Protein AF-A0A084Y2G7-F1 (afdb_monomer_lite)

Structure (mmCIF, N/CA/C/O backbone):
data_AF-A0A084Y2G7-F1
#
_entry.id   AF-A0A084Y2G7-F1
#
loop_
_atom_site.group_PDB
_atom_site.id
_atom_site.type_symbol
_atom_site.label_atom_id
_atom_site.label_alt_id
_atom_site.label_comp_id
_atom_site.label_asym_id
_atom_site.label_entity_id
_atom_site.label_seq_id
_atom_site.pdbx_PDB_ins_code
_atom_site.Cartn_x
_atom_site.Cartn_y
_atom_site.Cartn_z
_atom_site.occupancy
_atom_site.B_iso_or_equiv
_atom_site.auth_seq_id
_atom_site.auth_comp_id
_atom_site.auth_asym_id
_atom_site.auth_atom_id
_atom_site.pdbx_PDB_model_num
ATOM 1 N N . MET A 1 1 ? -3.749 5.742 -17.430 1.00 55.59 1 MET A N 1
ATOM 2 C CA . MET A 1 1 ? -2.397 5.400 -17.938 1.00 55.59 1 MET A CA 1
ATOM 3 C C . MET A 1 1 ? -1.436 6.580 -17.951 1.00 55.59 1 MET A C 1
ATOM 5 O O . MET A 1 1 ? -0.320 6.375 -17.511 1.00 55.59 1 MET A O 1
ATOM 9 N N . GLU A 1 2 ? -1.813 7.782 -18.409 1.00 68.88 2 GLU A N 1
ATOM 10 C CA . GLU A 1 2 ? -0.861 8.913 -18.491 1.00 68.88 2 GLU A CA 1
ATOM 11 C C . GLU A 1 2 ? -0.288 9.363 -17.138 1.00 68.88 2 GLU A C 1
ATOM 13 O O . GLU A 1 2 ? 0.882 9.721 -17.078 1.00 68.88 2 GLU A O 1
ATOM 18 N N . GLN A 1 3 ? -1.063 9.262 -16.051 1.00 83.94 3 GLN A N 1
ATOM 19 C CA . GLN A 1 3 ? -0.700 9.787 -14.726 1.00 83.94 3 GLN A CA 1
ATOM 20 C C . GLN A 1 3 ? 0.687 9.356 -14.214 1.00 83.94 3 GLN A C 1
ATOM 22 O O . GLN A 1 3 ? 1.348 10.138 -13.540 1.00 83.94 3 GLN A O 1
ATOM 27 N N . TYR A 1 4 ? 1.124 8.131 -14.520 1.00 95.94 4 TYR A N 1
ATOM 28 C CA . TYR A 1 4 ? 2.380 7.572 -14.004 1.00 95.94 4 TYR A CA 1
ATOM 29 C C . TYR A 1 4 ? 3.454 7.384 -15.075 1.00 95.94 4 TYR A C 1
ATOM 31 O O . TYR A 1 4 ? 4.518 6.849 -14.774 1.00 95.94 4 TYR A O 1
ATOM 39 N N . MET A 1 5 ? 3.204 7.794 -16.322 1.00 97.12 5 MET A N 1
ATOM 40 C CA . MET A 1 5 ? 4.120 7.496 -17.427 1.00 97.12 5 MET A CA 1
ATOM 41 C C . MET A 1 5 ? 5.496 8.128 -17.245 1.00 97.12 5 MET A C 1
ATOM 43 O O . MET A 1 5 ? 6.491 7.471 -17.529 1.00 97.12 5 MET A O 1
ATOM 47 N N . ASP A 1 6 ? 5.580 9.360 -16.748 1.00 96.25 6 ASP A N 1
ATOM 48 C CA . ASP A 1 6 ? 6.870 10.043 -16.609 1.00 96.25 6 ASP A CA 1
ATOM 49 C C . ASP A 1 6 ? 7.737 9.405 -15.524 1.00 96.25 6 ASP A C 1
ATOM 51 O O . ASP A 1 6 ? 8.908 9.105 -15.760 1.00 96.25 6 ASP A O 1
ATOM 55 N N . THR A 1 7 ? 7.146 9.084 -14.372 1.00 96.44 7 THR A N 1
ATOM 56 C CA . THR A 1 7 ? 7.827 8.311 -13.326 1.00 96.44 7 THR A CA 1
ATOM 57 C C . THR A 1 7 ? 8.212 6.924 -13.834 1.00 96.44 7 THR A C 1
ATOM 59 O O . THR A 1 7 ? 9.342 6.488 -13.640 1.00 96.44 7 THR A O 1
ATOM 62 N N . ALA A 1 8 ? 7.316 6.241 -14.548 1.00 97.25 8 ALA A N 1
ATOM 63 C CA . ALA A 1 8 ? 7.583 4.913 -15.084 1.00 97.25 8 ALA A CA 1
ATOM 64 C C . ALA A 1 8 ? 8.699 4.903 -16.141 1.00 97.25 8 ALA A C 1
ATOM 66 O O . ALA A 1 8 ? 9.478 3.953 -16.192 1.00 97.25 8 ALA A O 1
ATOM 67 N N . ARG A 1 9 ? 8.814 5.958 -16.959 1.00 96.50 9 ARG A N 1
ATOM 68 C CA . ARG A 1 9 ? 9.929 6.149 -17.900 1.00 96.50 9 ARG A CA 1
ATOM 69 C C . ARG A 1 9 ? 11.244 6.334 -17.169 1.00 96.50 9 ARG A C 1
ATOM 71 O O . ARG A 1 9 ? 12.220 5.690 -17.532 1.00 96.50 9 ARG A O 1
ATOM 78 N N . GLN A 1 10 ? 11.264 7.175 -16.137 1.00 95.00 10 GLN A N 1
ATOM 79 C CA . GLN A 1 10 ? 12.459 7.369 -15.318 1.00 95.00 10 GLN A CA 1
ATOM 80 C C . GLN A 1 10 ? 12.886 6.055 -14.660 1.00 95.00 10 GLN A C 1
ATOM 82 O O . GLN A 1 10 ? 14.050 5.689 -14.750 1.00 95.00 10 GLN A O 1
ATOM 87 N N . MET A 1 11 ? 11.943 5.306 -14.081 1.00 95.56 11 MET A N 1
ATOM 88 C CA . MET A 1 11 ? 12.223 3.995 -13.488 1.00 95.56 11 MET A CA 1
ATOM 89 C C . MET A 1 11 ? 12.761 2.993 -14.516 1.00 95.56 11 MET A C 1
ATOM 91 O O . MET A 1 11 ? 13.732 2.306 -14.229 1.00 95.56 11 MET A O 1
ATOM 95 N N . ALA A 1 12 ? 12.173 2.927 -15.715 1.00 95.44 12 ALA A N 1
ATOM 96 C CA . ALA A 1 12 ? 12.657 2.043 -16.774 1.00 95.44 12 ALA A CA 1
ATOM 97 C C . ALA A 1 12 ? 14.049 2.450 -17.290 1.00 95.44 12 ALA A C 1
ATOM 99 O O . ALA A 1 12 ? 14.863 1.583 -17.584 1.00 95.44 12 ALA A O 1
ATOM 100 N N . ALA A 1 13 ? 14.335 3.752 -17.391 1.00 92.00 13 ALA A N 1
ATOM 101 C CA . ALA A 1 13 ? 15.632 4.254 -17.842 1.00 92.00 13 ALA A CA 1
ATOM 102 C C . ALA A 1 13 ? 16.756 3.991 -16.826 1.00 92.00 13 ALA A C 1
ATOM 104 O O . ALA A 1 13 ? 17.887 3.741 -17.234 1.00 92.00 13 ALA A O 1
ATOM 105 N N . GLN A 1 14 ? 16.453 3.995 -15.521 1.00 91.88 14 GLN A N 1
ATOM 106 C CA . GLN A 1 14 ? 17.438 3.676 -14.477 1.00 91.88 14 GLN A CA 1
ATOM 107 C C . GLN A 1 14 ? 18.008 2.260 -14.610 1.00 91.88 14 GLN A C 1
ATOM 109 O O . GLN A 1 14 ? 19.158 2.045 -14.252 1.00 91.88 14 GLN A O 1
ATOM 114 N N . CYS A 1 15 ? 17.273 1.330 -15.229 1.00 92.50 15 CYS A N 1
ATOM 115 C CA . CYS A 1 15 ? 17.771 -0.013 -15.531 1.00 92.50 15 CYS A CA 1
ATOM 116 C C . CYS A 1 15 ? 18.950 -0.049 -16.515 1.00 92.50 15 CYS A C 1
ATOM 118 O O . CYS A 1 15 ? 19.393 -1.140 -16.826 1.00 92.50 15 CYS A O 1
ATOM 120 N N . TRP A 1 16 ? 19.402 1.082 -17.068 1.00 92.75 16 TRP A N 1
ATOM 121 C CA . TRP A 1 16 ? 20.649 1.187 -17.843 1.00 92.75 16 TRP A CA 1
ATOM 122 C C . TRP A 1 16 ? 21.768 1.903 -17.084 1.00 92.75 16 TRP A C 1
ATOM 124 O O . TRP A 1 16 ? 22.899 1.976 -17.561 1.00 92.75 16 TRP A O 1
ATOM 134 N N . CYS A 1 17 ? 21.460 2.455 -15.913 1.00 90.31 17 CYS A N 1
ATOM 135 C CA . CYS A 1 17 ? 22.440 3.027 -15.002 1.00 90.31 17 CYS A CA 1
ATOM 136 C C . CYS A 1 17 ? 22.982 1.986 -14.011 1.00 90.31 17 CYS A C 1
ATOM 138 O O . CYS A 1 17 ? 23.969 2.272 -13.338 1.00 90.31 17 CYS A O 1
ATOM 140 N N . 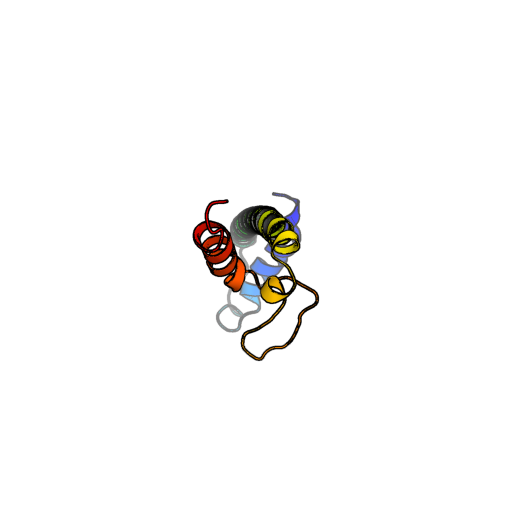ASP A 1 18 ? 22.371 0.800 -13.934 1.00 93.69 18 ASP A N 1
ATOM 141 C CA . ASP A 1 18 ? 22.834 -0.296 -13.083 1.00 93.69 18 ASP A CA 1
ATOM 142 C C . ASP A 1 18 ? 24.113 -0.929 -13.655 1.00 93.69 18 ASP A C 1
ATOM 144 O O . ASP A 1 18 ? 24.206 -1.175 -14.863 1.00 93.69 18 ASP A O 1
ATOM 148 N N . ASP A 1 19 ? 25.079 -1.252 -12.787 1.00 94.94 19 ASP A N 1
ATOM 149 C CA . ASP A 1 19 ? 26.383 -1.824 -13.167 1.00 94.94 19 ASP A CA 1
ATOM 150 C C . ASP A 1 19 ? 26.238 -3.035 -14.105 1.00 94.94 19 ASP A C 1
ATOM 152 O O . ASP A 1 19 ? 26.916 -3.104 -15.135 1.00 94.94 19 ASP A O 1
ATOM 156 N N . ASP A 1 20 ? 25.278 -3.920 -13.810 1.00 95.06 20 ASP A N 1
ATOM 157 C CA . ASP A 1 20 ? 24.960 -5.142 -14.568 1.00 95.06 20 ASP A CA 1
ATOM 158 C C . ASP A 1 20 ? 24.522 -4.878 -16.023 1.00 95.06 20 ASP A C 1
ATOM 160 O O . ASP A 1 20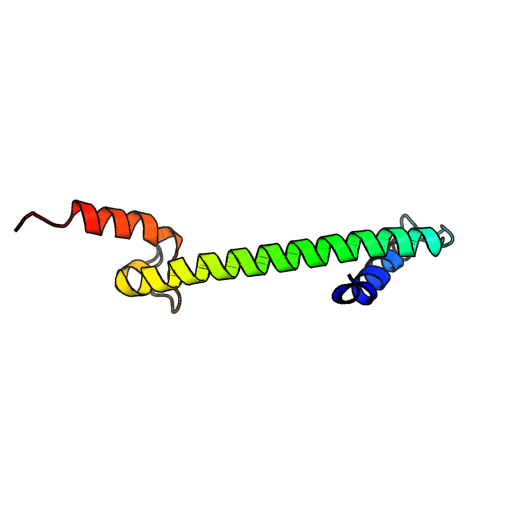 ? 24.572 -5.765 -16.876 1.00 95.06 20 ASP A O 1
ATOM 164 N N . THR A 1 21 ? 24.086 -3.654 -16.316 1.00 93.00 21 THR A N 1
ATOM 165 C CA . THR A 1 21 ? 23.502 -3.236 -17.605 1.00 93.00 21 THR A CA 1
ATOM 166 C C . THR A 1 21 ? 24.227 -2.062 -18.257 1.00 93.00 21 THR A C 1
ATOM 168 O O . THR A 1 21 ? 23.916 -1.705 -19.392 1.00 93.00 21 THR A O 1
ATOM 171 N N . SER A 1 22 ? 25.224 -1.494 -17.577 1.00 87.19 22 SER A N 1
ATOM 172 C CA . SER A 1 22 ? 25.930 -0.264 -17.958 1.00 87.19 22 SER A CA 1
ATOM 173 C C . SER A 1 22 ? 26.610 -0.317 -19.336 1.00 87.19 22 SER A C 1
ATOM 175 O O . SER A 1 22 ? 26.836 0.717 -19.963 1.00 87.19 22 SER A O 1
ATOM 177 N N . GLY A 1 23 ? 26.923 -1.519 -19.833 1.00 92.06 23 GLY A N 1
ATOM 178 C CA . GLY A 1 23 ? 27.504 -1.750 -21.161 1.00 92.06 23 GLY A CA 1
ATOM 179 C C . GLY A 1 23 ? 26.493 -2.024 -22.282 1.00 92.06 23 GLY A C 1
ATOM 180 O O . GLY A 1 23 ? 26.904 -2.267 -23.416 1.00 92.06 23 GLY A O 1
ATOM 181 N N . ILE A 1 24 ? 25.190 -2.041 -21.989 1.00 93.94 24 ILE A N 1
ATOM 182 C CA . ILE A 1 24 ? 24.132 -2.351 -22.956 1.00 93.94 24 ILE A CA 1
ATOM 183 C C . ILE A 1 24 ? 23.606 -1.046 -23.563 1.00 93.94 24 ILE A C 1
ATOM 185 O O . ILE A 1 24 ? 23.247 -0.119 -22.846 1.00 93.94 24 ILE A O 1
ATOM 189 N N . GLU A 1 25 ? 23.503 -0.970 -24.891 1.00 93.50 25 GLU A N 1
ATOM 190 C CA . GLU A 1 25 ? 22.845 0.165 -25.550 1.00 93.50 25 GLU A CA 1
ATOM 191 C C . GLU A 1 25 ? 21.326 0.129 -25.305 1.00 93.50 25 GLU A C 1
ATOM 193 O O . GLU A 1 25 ? 20.679 -0.918 -25.404 1.00 93.50 25 GLU A O 1
ATOM 198 N N . MET A 1 26 ? 20.737 1.278 -24.975 1.00 91.62 26 MET A N 1
ATOM 199 C CA . MET A 1 26 ? 19.315 1.367 -24.646 1.00 91.62 26 MET A CA 1
ATOM 200 C C . MET A 1 26 ? 18.415 1.230 -25.882 1.00 91.62 26 MET A C 1
ATOM 202 O O . MET A 1 26 ? 18.402 2.099 -26.753 1.00 91.62 26 MET A O 1
ATOM 206 N N . ASP A 1 27 ? 17.559 0.198 -25.908 1.00 93.56 27 ASP A N 1
ATOM 207 C CA . ASP A 1 27 ? 16.428 0.131 -26.847 1.00 93.56 27 ASP A CA 1
ATOM 208 C C . ASP A 1 27 ? 15.233 0.911 -26.278 1.00 93.56 27 ASP A C 1
ATOM 210 O O . ASP A 1 27 ? 14.511 0.456 -25.384 1.00 93.56 27 ASP A O 1
ATOM 214 N N . VAL A 1 28 ? 14.988 2.088 -26.854 1.00 93.31 28 VAL A N 1
ATOM 215 C CA . VAL A 1 28 ? 13.891 2.993 -26.477 1.00 93.31 28 VAL A CA 1
ATOM 216 C C . VAL A 1 28 ? 12.516 2.321 -26.576 1.00 93.31 28 VAL A C 1
ATOM 218 O O . VAL A 1 28 ? 11.634 2.592 -25.762 1.00 93.31 28 VAL A O 1
ATOM 221 N N . ARG A 1 29 ? 12.295 1.422 -27.544 1.00 96.06 29 ARG A N 1
ATOM 222 C CA . ARG A 1 29 ? 10.997 0.743 -27.712 1.00 96.06 29 ARG A CA 1
ATOM 223 C C . ARG A 1 29 ? 10.749 -0.229 -26.571 1.00 96.06 29 ARG A C 1
ATOM 225 O O . ARG A 1 29 ? 9.613 -0.329 -26.099 1.00 96.06 29 ARG A O 1
ATOM 232 N N . LEU A 1 30 ? 11.796 -0.931 -26.135 1.00 94.25 30 LEU A N 1
ATOM 233 C CA . LEU A 1 30 ? 11.725 -1.807 -24.973 1.00 94.25 30 LEU A CA 1
ATOM 234 C C . LEU A 1 30 ? 11.514 -0.988 -23.697 1.00 94.25 30 LEU A C 1
ATOM 236 O O . LEU A 1 30 ? 10.594 -1.302 -22.942 1.00 94.25 30 LEU A O 1
ATOM 240 N N . ALA A 1 31 ? 12.277 0.092 -23.504 1.00 94.75 31 ALA A N 1
ATOM 241 C CA . ALA A 1 31 ? 12.127 0.989 -22.358 1.00 94.75 31 ALA A CA 1
ATOM 242 C C . ALA A 1 31 ? 10.691 1.534 -22.245 1.00 94.75 31 ALA A C 1
ATOM 244 O O . ALA A 1 31 ? 10.059 1.425 -21.197 1.00 94.75 31 ALA A O 1
ATOM 245 N N . GLU A 1 32 ? 10.110 2.007 -23.350 1.00 96.19 32 GLU A N 1
ATOM 246 C CA . GLU A 1 32 ? 8.718 2.469 -23.398 1.00 96.19 32 GLU A CA 1
ATOM 247 C C . GLU A 1 32 ? 7.703 1.337 -23.146 1.00 96.19 32 GLU A C 1
ATOM 249 O O . GLU A 1 32 ? 6.670 1.539 -22.503 1.00 96.19 32 GLU A O 1
ATOM 254 N N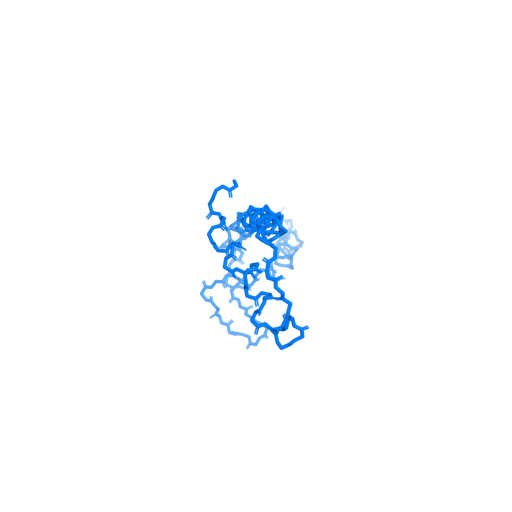 . ALA A 1 33 ? 7.969 0.119 -23.630 1.00 96.69 33 ALA A N 1
ATOM 255 C CA . ALA A 1 33 ? 7.112 -1.038 -23.371 1.00 96.69 33 ALA A CA 1
ATOM 256 C C . ALA A 1 33 ? 7.129 -1.471 -21.897 1.00 96.69 33 ALA A C 1
ATOM 258 O O . ALA A 1 33 ? 6.089 -1.892 -21.376 1.00 96.69 33 ALA A O 1
ATOM 259 N N . VAL A 1 34 ? 8.280 -1.369 -21.233 1.00 96.31 34 VAL A N 1
ATOM 260 C CA . VAL A 1 34 ? 8.436 -1.612 -19.795 1.00 96.31 34 VAL A CA 1
ATOM 261 C C . VAL A 1 34 ? 7.765 -0.493 -18.998 1.00 96.31 34 VAL A C 1
ATOM 263 O O . VAL A 1 34 ? 6.932 -0.787 -18.141 1.00 96.31 34 VAL A O 1
ATOM 266 N N . ALA A 1 35 ? 8.006 0.773 -19.350 1.00 97.25 35 ALA A N 1
ATOM 267 C CA . ALA A 1 35 ? 7.389 1.930 -18.704 1.00 97.25 35 ALA A CA 1
ATOM 268 C C . ALA A 1 35 ? 5.853 1.849 -18.711 1.00 97.25 35 ALA A C 1
ATOM 270 O O . ALA A 1 35 ? 5.220 2.036 -17.675 1.00 97.25 35 ALA A O 1
ATOM 271 N N . ARG A 1 36 ? 5.225 1.457 -19.831 1.00 97.50 36 ARG A N 1
ATOM 272 C CA . ARG A 1 36 ? 3.761 1.252 -19.880 1.00 97.50 36 ARG A CA 1
ATOM 273 C C . ARG A 1 36 ? 3.258 0.211 -18.873 1.00 97.50 36 ARG A C 1
ATOM 275 O O . ARG A 1 36 ? 2.183 0.384 -18.303 1.00 97.50 36 ARG A O 1
ATOM 282 N N . ARG A 1 37 ? 4.016 -0.867 -18.644 1.00 97.06 37 ARG A N 1
ATOM 283 C CA . ARG A 1 37 ? 3.657 -1.918 -17.673 1.00 97.06 37 ARG A CA 1
ATOM 284 C C . ARG A 1 37 ? 3.847 -1.442 -16.239 1.00 97.06 37 ARG A C 1
ATOM 286 O O . ARG A 1 37 ? 2.974 -1.695 -15.415 1.00 97.06 37 ARG A O 1
ATOM 293 N N . ILE A 1 38 ? 4.938 -0.727 -15.964 1.00 97.50 38 ILE A N 1
ATOM 294 C CA . ILE A 1 38 ? 5.176 -0.094 -14.661 1.00 97.50 38 ILE A CA 1
ATOM 295 C C . ILE A 1 38 ? 4.033 0.878 -14.348 1.00 97.50 38 ILE A C 1
ATOM 297 O O . ILE A 1 38 ? 3.406 0.754 -13.302 1.00 97.50 38 ILE A O 1
ATOM 301 N N . ALA A 1 39 ? 3.683 1.771 -15.279 1.00 97.69 39 ALA A N 1
ATOM 302 C CA . ALA A 1 39 ? 2.599 2.736 -15.094 1.00 97.69 39 ALA A CA 1
ATOM 303 C C . ALA A 1 39 ? 1.244 2.059 -14.819 1.00 97.69 39 ALA A C 1
ATOM 305 O O . ALA A 1 39 ? 0.502 2.502 -13.945 1.00 97.69 39 ALA A O 1
ATOM 306 N N . ALA A 1 40 ? 0.926 0.965 -15.523 1.00 96.50 40 ALA A N 1
ATOM 307 C CA . ALA A 1 40 ? -0.296 0.195 -15.282 1.00 96.50 40 ALA A CA 1
ATOM 308 C C . ALA A 1 40 ? -0.322 -0.450 -13.882 1.00 96.50 40 ALA A C 1
ATOM 310 O O . ALA A 1 40 ? -1.359 -0.444 -13.211 1.00 96.50 40 ALA A O 1
ATOM 311 N N . TRP A 1 41 ? 0.816 -0.970 -13.416 1.00 97.56 41 TRP A N 1
ATOM 312 C CA . TRP A 1 41 ? 0.945 -1.503 -12.059 1.00 97.56 41 TRP A CA 1
ATOM 313 C C . TRP A 1 41 ? 0.849 -0.419 -10.992 1.00 97.56 41 TRP A C 1
ATOM 315 O O . TRP A 1 41 ? 0.177 -0.633 -9.987 1.00 97.56 41 TRP A O 1
ATOM 325 N N . MET A 1 42 ? 1.455 0.747 -11.216 1.00 97.31 42 MET A N 1
ATOM 326 C CA . MET A 1 42 ? 1.346 1.890 -10.307 1.00 97.31 42 MET A CA 1
ATOM 327 C C . MET A 1 42 ? -0.104 2.356 -10.163 1.00 97.31 42 MET A C 1
ATOM 329 O O . MET A 1 42 ? -0.563 2.571 -9.046 1.00 97.31 42 MET A O 1
ATOM 333 N N . ASP A 1 43 ? -0.845 2.441 -11.269 1.00 96.56 43 ASP A N 1
ATOM 334 C CA . ASP A 1 43 ? -2.267 2.804 -11.257 1.00 96.56 43 ASP A CA 1
ATOM 335 C C . ASP A 1 43 ? -3.105 1.778 -10.475 1.00 96.56 43 ASP A C 1
ATOM 337 O O . ASP A 1 43 ? -3.890 2.124 -9.588 1.00 96.56 43 ASP A O 1
ATOM 341 N N . THR A 1 44 ? -2.849 0.489 -10.720 1.00 96.69 44 THR A N 1
ATOM 342 C CA . THR A 1 44 ? -3.502 -0.616 -10.003 1.00 96.69 44 THR A CA 1
ATOM 343 C C . THR A 1 44 ? -3.193 -0.581 -8.505 1.00 96.69 44 THR A C 1
ATOM 345 O O . THR A 1 44 ? -4.103 -0.696 -7.683 1.00 96.69 44 THR A O 1
ATOM 348 N N . ALA A 1 45 ? -1.928 -0.384 -8.132 1.00 97.25 45 ALA A N 1
ATOM 349 C CA . ALA A 1 45 ? -1.499 -0.281 -6.741 1.00 97.25 45 ALA A CA 1
ATOM 350 C C . ALA A 1 45 ? -2.114 0.944 -6.051 1.00 97.25 45 ALA A C 1
ATOM 352 O O . ALA A 1 45 ? -2.601 0.836 -4.927 1.00 97.25 45 ALA A O 1
ATOM 353 N N . ALA A 1 46 ? -2.171 2.088 -6.736 1.00 96.88 46 ALA A N 1
ATOM 354 C CA . ALA A 1 46 ? -2.798 3.293 -6.213 1.00 96.88 46 ALA A CA 1
ATOM 355 C C . ALA A 1 46 ? -4.301 3.088 -5.972 1.00 96.88 46 ALA A C 1
ATOM 357 O O . ALA A 1 46 ? -4.823 3.505 -4.938 1.00 96.88 46 ALA A O 1
ATOM 358 N N . GLN A 1 47 ? -5.003 2.408 -6.884 1.00 97.06 47 GLN A N 1
ATOM 359 C CA . GLN A 1 47 ? -6.407 2.049 -6.678 1.00 97.06 47 GLN A CA 1
ATOM 360 C C . GLN A 1 47 ? -6.584 1.076 -5.508 1.00 97.06 47 GLN A C 1
ATOM 362 O O . GLN A 1 47 ? -7.489 1.262 -4.695 1.00 97.06 47 GLN A O 1
ATOM 367 N N . ALA A 1 48 ? -5.725 0.061 -5.399 1.00 98.12 48 ALA A N 1
ATOM 368 C CA . ALA A 1 48 ? -5.760 -0.887 -4.292 1.00 98.12 48 ALA A CA 1
ATOM 369 C C . ALA A 1 48 ? -5.549 -0.185 -2.941 1.00 98.12 48 ALA A C 1
ATOM 371 O O . ALA A 1 48 ? -6.309 -0.434 -2.006 1.00 98.12 48 ALA A O 1
ATOM 372 N N . GLN A 1 49 ? -4.591 0.745 -2.858 1.00 98.38 49 GLN A N 1
ATOM 373 C CA . GLN A 1 49 ? -4.334 1.524 -1.648 1.00 98.38 49 GLN A CA 1
ATOM 374 C C . GLN A 1 49 ? -5.531 2.406 -1.278 1.00 98.38 49 GLN A C 1
ATOM 376 O O . GLN A 1 49 ? -5.974 2.364 -0.136 1.00 98.38 49 GLN A O 1
ATOM 381 N N . ARG A 1 50 ? -6.127 3.123 -2.244 1.00 98.25 50 ARG A N 1
ATOM 382 C CA . ARG A 1 50 ? -7.351 3.914 -2.008 1.00 98.25 50 ARG A CA 1
ATOM 383 C C . ARG A 1 50 ? -8.491 3.059 -1.454 1.00 98.25 50 ARG A C 1
ATOM 385 O O . ARG A 1 50 ? -9.187 3.481 -0.536 1.00 98.25 50 ARG A O 1
ATOM 392 N N . ASN A 1 51 ? -8.676 1.855 -1.996 1.00 98.19 51 ASN A N 1
ATOM 393 C CA . ASN A 1 51 ? -9.695 0.927 -1.510 1.00 98.19 51 ASN A CA 1
ATOM 394 C C . ASN A 1 51 ? -9.387 0.461 -0.077 1.00 98.19 51 ASN A C 1
ATOM 396 O O . ASN A 1 51 ? -10.286 0.427 0.759 1.00 98.19 51 ASN A O 1
ATOM 400 N N . ALA A 1 52 ? -8.130 0.118 0.216 1.00 98.12 52 ALA A N 1
ATOM 401 C CA . ALA A 1 52 ? -7.708 -0.281 1.556 1.00 98.12 52 ALA A CA 1
ATOM 402 C C . ALA A 1 52 ? -7.912 0.852 2.574 1.00 98.12 52 ALA A C 1
ATOM 404 O O . ALA A 1 52 ? -8.475 0.614 3.641 1.00 98.12 52 ALA A O 1
ATOM 405 N N . ASP A 1 53 ? -7.532 2.082 2.220 1.00 98.06 53 ASP A N 1
ATOM 406 C CA . ASP A 1 53 ? -7.726 3.270 3.052 1.00 98.06 53 ASP A CA 1
ATOM 407 C C . ASP A 1 53 ? -9.213 3.531 3.321 1.00 98.06 53 ASP A C 1
ATOM 409 O O . ASP A 1 53 ? -9.586 3.821 4.457 1.00 98.06 53 ASP A O 1
ATOM 413 N N . PHE A 1 54 ? -10.071 3.364 2.307 1.00 98.12 54 PHE A N 1
ATOM 414 C CA . PHE A 1 54 ? -11.521 3.489 2.458 1.00 98.12 54 PHE A CA 1
ATOM 415 C C . PHE A 1 54 ? -12.080 2.491 3.480 1.00 98.12 54 PHE A C 1
ATOM 417 O O . PHE A 1 54 ? -12.753 2.895 4.427 1.00 98.12 54 PHE A O 1
ATOM 424 N N . TYR A 1 55 ? -11.781 1.196 3.330 1.00 97.31 55 TYR 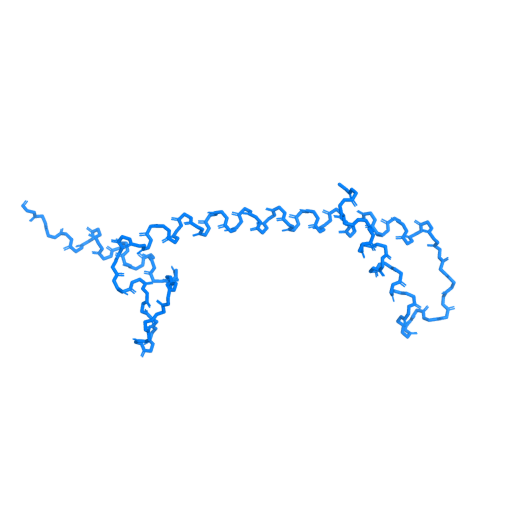A N 1
ATOM 425 C CA . TYR A 1 55 ? -12.277 0.183 4.265 1.00 97.31 55 TYR A CA 1
ATOM 426 C C . TYR A 1 55 ? -11.689 0.352 5.663 1.00 97.31 55 TYR A C 1
ATOM 428 O O . TYR A 1 55 ? -12.418 0.200 6.641 1.00 97.31 55 TYR A O 1
ATOM 436 N N . ARG A 1 56 ? -10.405 0.712 5.772 1.00 96.88 56 ARG A N 1
ATOM 437 C CA . ARG A 1 56 ? -9.780 1.036 7.058 1.00 96.88 56 ARG A CA 1
ATOM 438 C C . ARG A 1 56 ? -10.526 2.175 7.755 1.00 96.88 56 ARG A C 1
ATOM 440 O O . ARG A 1 56 ? -10.892 2.012 8.912 1.00 96.88 56 ARG A O 1
ATOM 447 N N . GLY A 1 57 ? -10.861 3.242 7.026 1.00 97.38 57 GLY A N 1
ATOM 448 C CA . GLY A 1 57 ? -11.622 4.375 7.555 1.00 97.38 57 GLY A CA 1
ATOM 449 C C . GLY A 1 57 ? -13.000 3.996 8.115 1.00 97.38 57 GLY A C 1
ATOM 450 O O . GLY A 1 57 ? -13.435 4.569 9.111 1.00 97.38 57 GLY A O 1
ATOM 451 N N . LEU A 1 58 ? -13.675 2.992 7.541 1.00 97.38 58 LEU A N 1
ATOM 452 C CA . LEU A 1 58 ? -14.931 2.469 8.102 1.00 97.38 58 LEU A CA 1
ATOM 453 C C . LEU A 1 58 ? -14.715 1.776 9.456 1.00 97.38 58 LEU A C 1
ATOM 455 O O . LEU A 1 58 ? -15.548 1.899 10.356 1.00 97.38 58 LEU A O 1
ATOM 459 N N . VAL A 1 59 ? -13.608 1.045 9.611 1.00 96.44 59 VAL A N 1
ATOM 460 C CA . VAL A 1 59 ? -13.263 0.391 10.882 1.00 96.44 59 VAL A CA 1
ATOM 461 C C . VAL A 1 59 ? -12.813 1.425 11.915 1.00 96.44 59 VAL A C 1
ATOM 463 O O . VAL A 1 59 ? -13.224 1.325 13.070 1.00 96.44 59 VAL A O 1
ATOM 466 N N . ASP A 1 60 ? -12.049 2.442 11.505 1.00 96.75 60 ASP A N 1
ATOM 467 C CA . ASP A 1 60 ? -11.678 3.575 12.361 1.00 96.75 60 ASP A CA 1
ATOM 468 C C . ASP A 1 60 ? -12.927 4.267 12.925 1.00 96.75 60 ASP A C 1
ATOM 470 O O . ASP A 1 60 ? -13.008 4.528 14.126 1.00 96.75 60 ASP A O 1
ATOM 474 N N . GLU A 1 61 ? -13.940 4.509 12.085 1.00 96.75 61 GLU A N 1
ATOM 475 C CA . GLU A 1 61 ? -15.213 5.093 12.520 1.00 96.75 61 GLU A CA 1
ATOM 476 C C . GLU A 1 61 ? -15.927 4.203 13.544 1.00 96.75 61 GLU A C 1
ATOM 478 O O . GLU A 1 61 ? -16.372 4.679 14.587 1.00 96.75 61 GLU A O 1
ATOM 483 N N . CYS A 1 62 ? -15.965 2.890 13.308 1.00 95.38 62 CYS A N 1
ATOM 484 C CA . CYS A 1 62 ? -16.532 1.938 14.262 1.00 95.38 62 CYS A CA 1
ATOM 485 C C . CYS A 1 62 ? -15.781 1.951 15.607 1.00 95.38 62 CYS A C 1
ATOM 487 O O . CYS A 1 62 ? -16.403 1.877 16.669 1.00 95.38 62 CYS A O 1
ATOM 489 N N . ALA A 1 63 ? -14.451 2.068 15.578 1.00 96.38 63 ALA A N 1
ATOM 490 C CA . ALA A 1 63 ? -13.605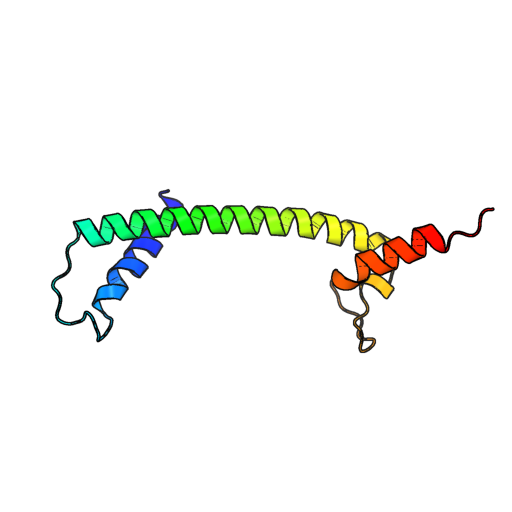 2.049 16.766 1.00 96.38 63 ALA A CA 1
ATOM 491 C C . ALA A 1 63 ? -13.862 3.238 17.707 1.00 96.38 63 ALA A C 1
ATOM 493 O O . ALA A 1 63 ? -13.803 3.069 18.928 1.00 96.38 63 ALA A O 1
ATOM 494 N N . LYS A 1 64 ? -14.248 4.407 17.172 1.00 95.00 64 LYS A N 1
ATOM 495 C CA . LYS A 1 64 ? -14.631 5.592 17.969 1.00 95.00 64 LYS A CA 1
ATOM 496 C C . LYS A 1 64 ? -15.771 5.307 18.951 1.00 95.00 64 LYS A C 1
ATOM 498 O O . LYS A 1 64 ? -15.861 5.948 19.995 1.00 95.00 64 LYS A O 1
ATOM 503 N N . HIS A 1 65 ? -16.618 4.322 18.657 1.00 95.44 65 HIS A N 1
ATOM 504 C CA . HIS A 1 65 ? -17.746 3.935 19.507 1.00 95.44 65 HIS A CA 1
ATOM 505 C C . HIS A 1 65 ? -17.410 2.861 20.553 1.00 95.44 65 HIS A C 1
ATOM 507 O O . HIS A 1 65 ? -18.243 2.563 21.408 1.00 95.44 65 HIS A O 1
ATOM 513 N N . LEU A 1 66 ? -16.207 2.279 20.515 1.00 94.69 66 LEU A N 1
ATOM 514 C CA . LEU A 1 66 ? -15.775 1.215 21.432 1.00 94.69 66 LEU A CA 1
ATOM 515 C C . LEU A 1 66 ? -15.055 1.749 22.686 1.00 94.69 66 LEU A C 1
ATOM 517 O O . LEU A 1 66 ? -14.700 0.975 23.576 1.00 94.69 66 LEU A O 1
ATOM 521 N N . GLY A 1 67 ? -14.884 3.071 22.781 1.00 92.94 67 GLY A N 1
ATOM 522 C CA . GLY A 1 67 ? -14.284 3.757 23.925 1.00 92.94 67 GLY A CA 1
ATOM 523 C C . GLY A 1 67 ? -12.757 3.651 23.985 1.00 92.94 67 GLY A C 1
ATOM 524 O O . GLY A 1 67 ? -12.108 3.127 23.082 1.00 92.94 67 GLY A O 1
ATOM 525 N N . GLN A 1 68 ? -12.175 4.139 25.086 1.00 95.69 68 GLN A N 1
ATOM 526 C CA . GLN A 1 68 ? -10.720 4.222 25.292 1.00 95.69 68 GLN A CA 1
ATOM 527 C C . GLN A 1 68 ? -9.936 2.918 25.024 1.00 95.69 68 GLN A C 1
ATOM 529 O O . GLN A 1 68 ? -8.830 3.014 24.485 1.00 95.69 68 GLN A O 1
ATOM 534 N N . PRO A 1 69 ? -10.450 1.703 25.319 1.00 96.00 69 PRO A N 1
ATOM 535 C CA . PRO A 1 69 ? -9.730 0.468 25.001 1.00 96.00 69 PRO A CA 1
ATOM 536 C C . PRO A 1 69 ? -9.372 0.302 23.517 1.00 96.00 69 PRO A C 1
ATOM 538 O O . PRO A 1 69 ? -8.376 -0.349 23.215 1.00 96.00 69 PRO A O 1
ATOM 541 N N . ALA A 1 70 ? -10.136 0.900 22.595 1.00 97.31 70 ALA A N 1
ATOM 542 C CA . ALA A 1 70 ? -9.827 0.871 21.165 1.00 97.31 70 ALA A CA 1
ATOM 543 C C . ALA A 1 70 ? -8.608 1.727 20.788 1.00 97.31 70 ALA A C 1
ATOM 545 O O . ALA A 1 70 ? -8.073 1.563 19.702 1.00 97.31 70 ALA A O 1
ATOM 546 N N . PHE A 1 71 ? -8.154 2.603 21.683 1.00 97.94 71 PHE A N 1
ATOM 547 C CA . PHE A 1 71 ? -7.018 3.511 21.501 1.00 97.94 71 PHE A CA 1
ATOM 548 C C . PHE A 1 71 ? -5.825 3.123 22.380 1.00 97.94 71 PHE A C 1
ATOM 550 O O . PHE A 1 71 ? -4.834 3.840 22.425 1.00 97.94 71 PHE A O 1
ATOM 557 N N . THR A 1 72 ? -5.919 2.017 23.123 1.00 97.25 72 THR A N 1
ATOM 558 C CA . THR A 1 72 ? -4.897 1.617 24.097 1.00 97.25 72 THR A CA 1
ATOM 559 C C . THR A 1 72 ? -4.092 0.436 23.556 1.00 97.25 72 THR A C 1
ATOM 561 O O . THR A 1 72 ? -4.648 -0.646 23.335 1.00 97.25 72 THR A O 1
ATOM 564 N N . ALA A 1 73 ? -2.793 0.644 23.349 1.00 95.06 73 ALA A N 1
ATOM 565 C CA . ALA A 1 73 ? -1.843 -0.391 22.954 1.00 95.06 73 ALA A CA 1
ATOM 566 C C . ALA A 1 73 ? -1.598 -1.408 24.088 1.00 95.06 73 ALA A C 1
ATOM 568 O O . ALA A 1 73 ? -2.056 -1.238 25.221 1.00 95.06 73 ALA A O 1
ATOM 569 N N . ASP A 1 74 ? -0.887 -2.495 23.783 1.00 92.44 74 ASP A N 1
ATOM 570 C CA . ASP A 1 74 ? -0.643 -3.575 24.749 1.00 92.44 74 ASP A CA 1
ATOM 571 C C . ASP A 1 74 ? 0.272 -3.162 25.916 1.00 92.44 74 ASP A C 1
ATOM 573 O O . ASP A 1 74 ? 0.202 -3.759 26.987 1.00 92.44 74 ASP A O 1
ATOM 577 N N . ASP A 1 75 ? 1.077 -2.111 25.745 1.00 95.50 75 ASP A N 1
ATOM 578 C CA . ASP A 1 75 ? 1.908 -1.501 26.793 1.00 95.50 75 ASP A CA 1
ATOM 579 C C . ASP A 1 75 ? 1.138 -0.493 27.675 1.00 95.50 75 ASP A C 1
ATOM 581 O O . ASP A 1 75 ? 1.703 0.089 28.600 1.00 95.50 75 ASP A O 1
ATOM 585 N N . GLY A 1 76 ? -0.156 -0.289 27.401 1.00 95.25 76 GLY A N 1
ATOM 586 C CA . GLY A 1 76 ? -1.009 0.683 28.083 1.00 95.25 76 GLY A CA 1
ATOM 587 C C . GLY A 1 76 ? -0.945 2.103 27.510 1.00 95.25 76 GLY A C 1
ATOM 588 O O . GLY A 1 76 ? -1.687 2.967 27.981 1.00 95.25 76 GLY A O 1
ATOM 589 N N . THR A 1 77 ? -0.117 2.360 26.492 1.00 97.56 77 THR A N 1
ATOM 590 C CA . THR A 1 77 ? -0.042 3.661 25.814 1.00 97.56 77 THR A CA 1
ATOM 591 C C . THR A 1 77 ? -1.367 3.979 25.122 1.00 97.56 77 THR A C 1
ATOM 593 O O . THR A 1 77 ? -1.895 3.164 24.363 1.00 97.56 77 THR A O 1
ATOM 596 N N . VAL A 1 78 ? -1.900 5.182 25.355 1.00 97.69 78 VAL A N 1
ATOM 597 C CA . VAL A 1 78 ? -3.085 5.690 24.648 1.00 97.69 78 VAL A CA 1
ATOM 598 C C . VAL A 1 78 ? -2.632 6.464 23.413 1.00 97.69 78 VAL A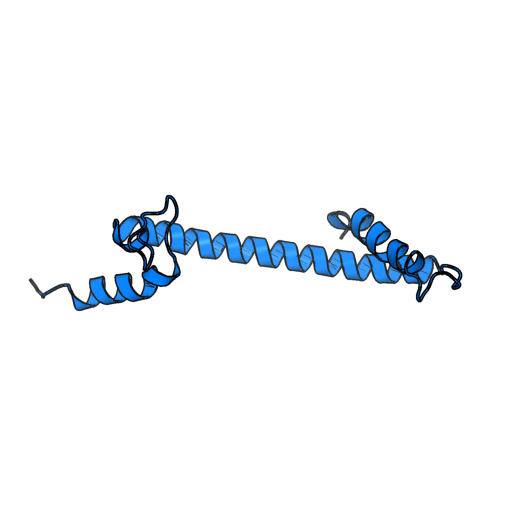 C 1
ATOM 600 O O . VAL A 1 78 ? -1.913 7.456 23.525 1.00 97.69 78 VAL A O 1
ATOM 603 N N . LEU A 1 79 ? -3.046 5.997 22.241 1.00 96.81 79 LEU A N 1
ATOM 604 C CA . LEU A 1 79 ? -2.698 6.560 20.943 1.00 96.81 79 LEU A CA 1
ATOM 605 C C . LEU A 1 79 ? -3.775 7.544 20.454 1.00 96.81 79 LEU A C 1
ATOM 607 O O . LEU A 1 79 ? -4.940 7.423 20.839 1.00 96.81 79 LEU A O 1
ATOM 611 N N . PRO A 1 80 ? -3.407 8.519 19.602 1.00 95.81 80 PRO A N 1
ATOM 612 C CA . PRO A 1 80 ? -4.379 9.422 18.985 1.00 95.81 80 PRO A CA 1
ATOM 613 C C . PRO A 1 80 ? -5.318 8.697 18.009 1.00 95.81 80 PRO A C 1
ATOM 615 O O . PRO A 1 80 ? -6.471 9.101 17.864 1.00 95.81 80 PRO A O 1
ATOM 618 N N . ASP A 1 81 ? -4.840 7.614 17.391 1.00 95.81 81 ASP A N 1
ATOM 619 C CA . ASP A 1 81 ? -5.584 6.804 16.429 1.00 95.81 81 ASP A CA 1
ATOM 620 C C . ASP A 1 81 ? -5.958 5.431 17.016 1.00 95.81 81 ASP A C 1
ATOM 622 O O . ASP A 1 81 ? -5.252 4.917 17.894 1.00 95.81 81 ASP A O 1
ATOM 626 N N . PRO A 1 82 ? -7.048 4.801 16.539 1.00 96.69 82 PRO A N 1
ATOM 627 C CA . PRO A 1 82 ? -7.444 3.482 17.007 1.00 96.69 82 PRO A CA 1
ATOM 628 C C . PRO A 1 82 ? -6.394 2.398 16.729 1.00 96.69 82 PRO A C 1
ATOM 630 O O . PRO A 1 82 ? -5.871 2.253 15.623 1.00 96.69 82 PRO A O 1
ATOM 633 N N . VAL A 1 83 ? -6.175 1.524 17.708 1.00 96.94 83 VAL A N 1
ATOM 634 C CA . VAL A 1 83 ? -5.467 0.256 17.525 1.00 96.94 83 VAL A CA 1
ATOM 635 C C . VAL A 1 83 ? -6.442 -0.740 16.903 1.00 96.94 83 VAL A C 1
ATOM 637 O O . VAL A 1 83 ? -7.107 -1.508 17.599 1.00 96.94 83 VAL A O 1
ATOM 640 N N . LEU A 1 84 ? -6.536 -0.744 15.572 1.00 95.62 84 LEU A N 1
ATOM 641 C CA . LEU A 1 84 ? -7.504 -1.563 14.827 1.00 95.62 84 LEU A CA 1
ATOM 642 C C . LEU A 1 84 ? -7.438 -3.065 15.137 1.00 95.62 84 LEU A C 1
ATOM 644 O O . LEU A 1 84 ? -8.457 -3.751 15.078 1.00 95.62 84 LEU A O 1
ATOM 648 N N . LEU A 1 85 ? -6.272 -3.567 15.554 1.00 95.06 85 LEU A N 1
ATOM 649 C CA . LEU A 1 85 ? -6.100 -4.946 16.016 1.00 95.06 85 LEU A CA 1
ATOM 650 C C . LEU A 1 85 ? -6.997 -5.295 17.224 1.00 95.06 85 LEU A C 1
ATOM 652 O O . LEU A 1 85 ? -7.379 -6.450 17.388 1.00 95.06 85 LEU A O 1
ATOM 656 N N . ARG A 1 86 ? -7.367 -4.309 18.053 1.00 93.56 86 ARG A N 1
ATOM 657 C CA . ARG A 1 86 ? -8.222 -4.490 19.241 1.00 93.56 86 ARG A CA 1
ATOM 658 C C . ARG A 1 86 ? -9.705 -4.555 18.900 1.00 93.56 86 ARG A C 1
ATOM 660 O O . ARG A 1 86 ? -10.485 -5.110 19.672 1.00 93.56 86 ARG A O 1
ATOM 667 N N . VAL A 1 87 ? -10.111 -3.999 17.759 1.00 95.44 87 VAL A N 1
ATOM 668 C CA . VAL A 1 87 ? -11.525 -3.840 17.388 1.00 95.44 87 VAL A CA 1
ATOM 669 C C . VAL A 1 87 ? -12.290 -5.172 17.407 1.00 95.44 87 VAL A C 1
ATOM 671 O O . VAL A 1 87 ? -13.344 -5.208 18.046 1.00 95.44 87 VAL A O 1
ATOM 674 N N . PRO A 1 88 ? -11.797 -6.286 16.821 1.00 95.44 88 PRO A N 1
ATOM 675 C CA . PRO A 1 88 ? -12.516 -7.562 16.860 1.00 95.44 88 PRO A CA 1
ATOM 676 C C . PRO A 1 88 ? -12.796 -8.068 18.284 1.00 95.44 88 PRO A C 1
ATOM 678 O O . PRO A 1 88 ? -13.919 -8.472 18.589 1.00 95.44 88 PRO A O 1
ATOM 681 N N . GLU A 1 89 ? -11.804 -7.994 19.176 1.00 94.50 89 GLU A N 1
ATOM 682 C CA . GLU A 1 89 ? -11.938 -8.419 20.575 1.00 94.50 89 GLU A CA 1
ATOM 683 C C . GLU A 1 89 ? -12.948 -7.541 21.332 1.00 94.50 89 GLU A C 1
ATOM 685 O O . GLU A 1 89 ? -13.788 -8.037 22.086 1.00 94.50 89 GLU A O 1
ATOM 690 N N . LEU A 1 90 ? -12.904 -6.227 21.114 1.00 95.06 90 LEU A N 1
ATOM 691 C CA . LEU A 1 90 ? -13.812 -5.276 21.755 1.00 95.06 90 LEU A CA 1
ATOM 692 C C . LEU A 1 90 ? -15.258 -5.451 21.281 1.00 95.06 90 LEU A C 1
ATOM 694 O O . LEU A 1 90 ? -16.176 -5.442 22.103 1.00 95.06 90 LEU A O 1
ATOM 698 N N . VAL A 1 91 ? -15.468 -5.690 19.984 1.00 95.12 91 VAL A N 1
ATOM 699 C CA . VAL A 1 91 ? -16.789 -6.029 19.433 1.00 95.12 91 VAL A CA 1
ATOM 700 C C . VAL A 1 91 ? -17.304 -7.330 20.048 1.00 95.12 91 VAL A C 1
ATOM 702 O O . VAL A 1 91 ? -18.456 -7.393 20.484 1.00 95.12 91 VAL A O 1
ATOM 705 N N . GLN A 1 92 ? -16.453 -8.354 20.166 1.00 94.81 92 GLN A N 1
ATOM 706 C CA . GLN A 1 92 ? -16.827 -9.606 20.818 1.00 94.81 92 GLN A CA 1
ATOM 707 C C . GLN A 1 92 ? -17.249 -9.372 22.276 1.00 94.81 92 GLN A C 1
ATOM 709 O O . GLN A 1 92 ? -18.313 -9.844 22.685 1.00 94.81 92 GLN A O 1
ATOM 714 N N . LYS A 1 93 ? -16.471 -8.612 23.055 1.00 92.75 93 LYS A N 1
ATOM 715 C CA . LYS A 1 93 ? -16.809 -8.267 24.446 1.00 92.75 93 LYS A CA 1
ATOM 716 C C . LYS A 1 93 ? -18.125 -7.500 24.550 1.00 92.75 93 LYS A C 1
ATOM 718 O O . LYS A 1 93 ? -18.897 -7.771 25.463 1.00 92.75 93 LYS A O 1
ATOM 723 N N . LEU A 1 94 ? -18.417 -6.593 23.619 1.00 91.44 94 LEU A N 1
ATOM 724 C CA . LEU A 1 94 ? -19.666 -5.828 23.613 1.00 91.44 94 LEU A CA 1
ATOM 725 C C . LEU A 1 94 ? -20.897 -6.730 23.435 1.00 91.44 94 LEU A C 1
ATOM 727 O O . LEU A 1 94 ? -21.894 -6.569 24.139 1.00 91.44 94 LEU A O 1
ATOM 731 N N . VAL A 1 95 ? -20.823 -7.689 22.509 1.00 91.44 95 VAL A N 1
ATOM 732 C CA . VAL A 1 95 ? -21.935 -8.604 22.208 1.00 91.44 95 VAL A CA 1
ATOM 733 C C . VAL A 1 95 ? -22.164 -9.601 23.347 1.00 91.44 95 VAL A C 1
ATOM 735 O O . VAL A 1 95 ? -23.307 -9.829 23.737 1.00 91.44 95 VAL A O 1
ATOM 738 N N . HIS A 1 96 ? -21.095 -10.162 23.915 1.00 88.56 96 HIS A N 1
ATOM 739 C CA . HIS A 1 96 ? -21.192 -11.208 24.943 1.00 88.56 96 HIS A CA 1
ATOM 740 C C . HIS A 1 96 ? -21.262 -10.655 26.378 1.00 88.56 96 HIS A C 1
ATOM 742 O O . HIS A 1 96 ? -21.722 -11.344 27.285 1.00 88.56 96 HIS A O 1
ATOM 748 N N . GLY A 1 97 ? -20.816 -9.415 26.598 1.00 70.12 97 GLY A N 1
ATOM 749 C CA . GLY A 1 97 ? -20.816 -8.732 27.894 1.00 70.12 97 GLY A CA 1
ATOM 750 C C . GLY A 1 97 ? -22.130 -8.029 28.237 1.00 70.12 97 GLY A C 1
ATOM 751 O O . GLY A 1 97 ? -22.346 -7.675 29.397 1.00 70.12 97 GLY A O 1
ATOM 752 N N . ARG A 1 98 ? -23.047 -7.859 27.272 1.00 60.53 98 ARG A N 1
ATOM 753 C CA . ARG A 1 98 ? -24.429 -7.452 27.556 1.00 60.53 98 ARG A CA 1
ATOM 754 C C . ARG A 1 98 ? -25.149 -8.589 28.290 1.00 60.53 98 ARG A C 1
ATOM 756 O O . ARG A 1 98 ? -25.758 -9.457 27.671 1.00 60.53 98 ARG A O 1
ATOM 763 N N . LYS A 1 99 ? -25.111 -8.574 29.629 1.00 50.81 99 LYS A N 1
ATOM 764 C CA . LYS A 1 99 ? -26.115 -9.283 30.438 1.00 50.81 99 LYS A CA 1
ATOM 765 C C . LYS A 1 99 ? -27.498 -8.838 29.953 1.00 50.81 99 LYS A C 1
ATOM 767 O O . LYS A 1 99 ? -27.753 -7.639 29.862 1.00 50.81 99 LYS A O 1
ATOM 772 N N . LYS A 1 100 ? -28.350 -9.810 29.609 1.00 51.28 100 LYS A N 1
ATOM 773 C CA . LYS A 1 100 ? -29.771 -9.591 29.313 1.00 51.28 100 LYS A CA 1
ATOM 774 C C . LYS A 1 100 ? -30.379 -8.771 30.456 1.00 51.28 100 LYS A C 1
ATOM 776 O O . LYS A 1 100 ? -30.222 -9.166 31.611 1.00 51.28 100 LYS A O 1
ATOM 781 N N . ILE A 1 101 ? -30.985 -7.635 30.112 1.00 50.31 101 ILE A N 1
ATOM 782 C CA . ILE A 1 101 ? -31.908 -6.909 30.993 1.00 50.31 101 ILE A CA 1
ATOM 783 C C . ILE A 1 101 ? -33.159 -7.772 31.143 1.00 50.31 101 ILE A C 1
ATOM 785 O O . ILE A 1 101 ? -33.574 -8.347 30.107 1.00 50.31 101 ILE A O 1
#

pLDDT: mean 92.77, std 9.95, range [50.31, 98.38]

Sequence (101 aa):
MEQYMDTARQMAAQCWCDDDTSGIEMDVRLAEAVARRIAAWMDTAAQAQRNADFYRGLVDECAKHLGQPAFTADDGTVLPDPVLLRVPELVQKLVHGRKKI

Radius of gyration: 23.74 Å; chains: 1; bounding box: 59×21×59 Å

Foldseek 3Di:
DVPCLVVLLVVLVCVCVDPVNVPPDDDPVVSSVRSVVVSVVVVVVVVVVVVVVVVVVVLQVVLVVLPQVQQQDPVRDGHPGGPSVCSVVSVVCVVVVPDDD

Secondary structure (DSSP, 8-state):
-GGGHHHHHHHHHHTTTSGGGTTSPP-HHHHHHHHHHHHHHHHHHHHHHHHHHHHHHHHHHHHTTS-GGGGB-TTSPBPSS--GGGHHHHHHHHHHH----

Organism: NCBI:txid2954382